Protein AF-A0A7W0EQU8-F1 (afdb_monomer_lite)

pLDDT: mean 88.49, std 18.76, range [37.66, 98.88]

Foldseek 3Di:
DDDDDDDDDDDDDDDDDDDPDDPPPPPPDFDDDQDLDLLVQAPEEEAQADEDDDDAAAEGEYEYPPDFPVRHYPFCWDQDPQQQWTAGVV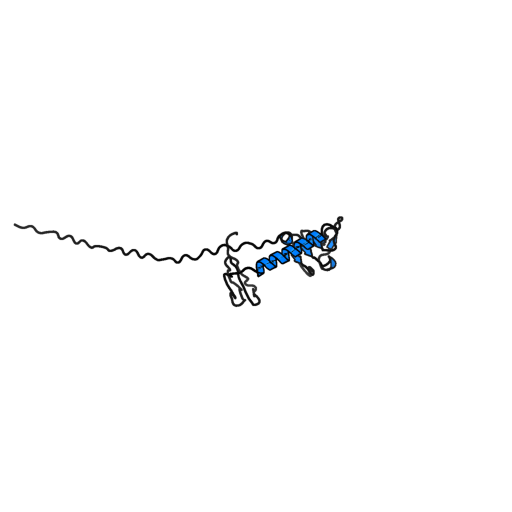NRRYNYTYAYCPGDPPRVVSNVVSVVSNVVSVCVLVPDDDWPEECVVVQEQELEEDERTHYYYPDHHDYDPSGYHDDYDPD

Secondary structure (DSSP, 8-state):
----------------------------PPPPPPP-GGGGGEEEEESS-EE--S---EESEEEESSS-GGGEESS--EE-TTSS-EE-SSTTSEES-EEETTSSTTHHHHHHHHHHHHHHHHHHHHH--S-SEESGGGGB-TT-EEPSS-EE-SS--B--TT--EE-----

Sequence (171 aa):
MKKMKKKIFSILFALALSLSLVPAVPAMAAQAPVDLGSAGNFVILSKSGITTTGTTSIVGDIGVSPIAATAITGFGLILDSTNQFSTSDPSSLVTGKVYAADYAVPTPAKMTTAVSDMETAYTDAAGRTLPDATELGAGDISGMTLAPGLYKWGTGVLITSVGVTLSGGAN

Radius of gyration: 30.86 Å; chains: 1; bounding box: 106×45×72 Å

Structure (mmCIF, N/CA/C/O backbone):
data_AF-A0A7W0EQU8-F1
#
_entry.id   AF-A0A7W0EQU8-F1
#
loop_
_atom_site.group_PDB
_atom_site.id
_atom_site.type_symbol
_atom_site.label_atom_id
_atom_site.label_alt_id
_atom_site.label_comp_id
_atom_site.label_asym_id
_atom_site.label_entity_id
_atom_site.label_seq_id
_atom_site.pdbx_PDB_ins_code
_atom_site.Cartn_x
_atom_site.Cartn_y
_atom_site.Cartn_z
_atom_site.occupancy
_atom_site.B_iso_or_equiv
_atom_site.auth_seq_id
_atom_site.auth_comp_id
_atom_site.auth_asym_id
_atom_site.auth_atom_id
_atom_site.pdbx_PDB_model_num
ATOM 1 N N . MET A 1 1 ? -9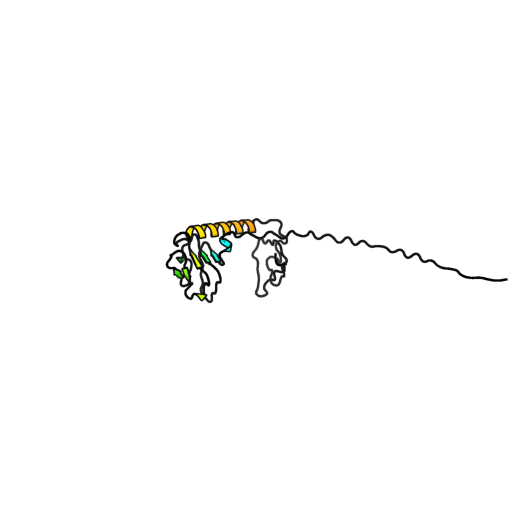0.732 -32.609 50.974 1.00 41.38 1 MET A N 1
ATOM 2 C CA . MET A 1 1 ? -89.954 -33.149 49.828 1.00 41.38 1 MET A CA 1
ATOM 3 C C . MET A 1 1 ? -89.077 -32.026 49.285 1.00 41.38 1 MET A C 1
ATOM 5 O O . MET A 1 1 ? -89.601 -31.100 48.702 1.00 41.38 1 MET A O 1
ATOM 9 N N . LYS A 1 2 ? -87.821 -31.878 49.717 1.00 47.47 2 LYS A N 1
ATOM 10 C CA . LYS A 1 2 ? -86.618 -32.598 49.251 1.00 47.47 2 LYS A CA 1
ATOM 11 C C . LYS A 1 2 ? -86.355 -32.392 47.748 1.00 47.47 2 LYS A C 1
ATOM 13 O O . LYS A 1 2 ? -86.872 -33.160 46.947 1.00 47.47 2 LYS A O 1
ATOM 18 N N . LYS A 1 3 ? -85.459 -31.455 47.407 1.00 37.69 3 LYS A N 1
ATOM 19 C CA . LYS A 1 3 ? -84.166 -31.762 46.755 1.00 37.69 3 LYS A CA 1
ATOM 20 C C . LYS A 1 3 ? -83.260 -30.522 46.642 1.00 37.69 3 LYS A C 1
ATOM 22 O O . LYS A 1 3 ? -83.622 -29.509 46.068 1.00 37.69 3 LYS A O 1
ATOM 27 N N . MET A 1 4 ? -82.069 -30.668 47.221 1.00 47.56 4 MET A N 1
ATOM 28 C CA . MET A 1 4 ? -80.890 -29.805 47.102 1.00 47.56 4 MET A CA 1
ATOM 29 C C . MET A 1 4 ? -80.127 -30.026 45.778 1.00 47.56 4 MET A C 1
ATOM 31 O O . MET A 1 4 ? -80.237 -31.098 45.178 1.00 47.56 4 MET A O 1
ATOM 35 N N . LYS A 1 5 ? -79.158 -29.114 45.564 1.00 46.09 5 LYS A N 1
ATOM 36 C CA . LYS A 1 5 ? -77.874 -29.202 44.817 1.00 46.09 5 LYS A CA 1
ATOM 37 C C . LYS A 1 5 ? -77.970 -28.651 43.378 1.00 46.09 5 LYS A C 1
ATOM 39 O O . LYS A 1 5 ? -78.901 -28.987 42.672 1.00 46.09 5 LYS A O 1
ATOM 44 N N . LYS A 1 6 ? -77.061 -27.807 42.873 1.00 39.66 6 LYS A N 1
ATOM 45 C CA . LYS A 1 6 ? -75.600 -27.693 43.063 1.00 39.66 6 LYS A CA 1
ATOM 46 C C . LYS A 1 6 ? -75.133 -26.231 42.921 1.00 39.66 6 LYS A C 1
ATOM 48 O O . LYS A 1 6 ? -75.601 -25.521 42.042 1.00 39.66 6 LYS A O 1
ATOM 53 N N . LYS A 1 7 ? -74.169 -25.829 43.758 1.00 51.50 7 LYS A N 1
ATOM 54 C CA . LYS A 1 7 ? -73.354 -24.612 43.602 1.00 51.50 7 LYS A CA 1
ATOM 55 C C . LYS A 1 7 ? -72.342 -24.833 42.471 1.00 51.50 7 LYS A C 1
ATOM 57 O O . LYS A 1 7 ? -71.700 -25.883 42.465 1.00 51.50 7 LYS A O 1
ATOM 62 N N . ILE A 1 8 ? -72.179 -23.865 41.571 1.00 50.03 8 ILE A N 1
ATOM 63 C CA . ILE A 1 8 ? -71.065 -23.813 40.614 1.00 50.03 8 ILE A CA 1
ATOM 64 C C . ILE A 1 8 ? -70.324 -22.497 40.852 1.00 50.03 8 ILE A C 1
ATOM 66 O O . ILE A 1 8 ? -70.909 -21.419 40.839 1.00 50.03 8 ILE A O 1
ATOM 70 N N . PHE A 1 9 ? -69.046 -22.654 41.175 1.00 47.34 9 PHE A N 1
ATOM 71 C CA . PHE A 1 9 ? -68.052 -21.637 41.481 1.00 47.34 9 PHE A CA 1
ATOM 72 C C . PHE A 1 9 ? -67.411 -21.232 40.144 1.00 47.34 9 PHE A C 1
ATOM 74 O O . PHE A 1 9 ? -66.807 -22.087 39.499 1.00 47.34 9 PHE A O 1
ATOM 81 N N . SER A 1 10 ? -67.547 -19.978 39.706 1.00 37.66 10 SER A N 1
ATOM 82 C CA . SER A 1 10 ? -66.822 -19.466 38.533 1.00 37.66 10 SER A CA 1
ATOM 83 C C . SER A 1 10 ? -65.702 -18.547 39.002 1.00 37.66 10 SER A C 1
ATOM 85 O O . SER A 1 10 ? -65.940 -17.436 39.466 1.00 37.66 10 SER A O 1
ATOM 87 N N . ILE A 1 11 ? -64.480 -19.066 38.910 1.00 44.56 11 ILE A N 1
ATOM 88 C CA . ILE A 1 11 ? -63.221 -18.371 39.172 1.00 44.56 11 ILE A CA 1
ATOM 89 C C . ILE A 1 11 ? -62.868 -17.587 37.905 1.00 44.56 11 ILE A C 1
ATOM 91 O O . ILE A 1 11 ? -62.703 -18.176 36.838 1.00 44.56 11 ILE A O 1
ATOM 95 N N . LEU A 1 12 ? -62.785 -16.261 38.017 1.00 40.38 12 LEU A N 1
ATOM 96 C CA . LEU A 1 12 ? -62.344 -15.374 36.944 1.00 40.38 12 LEU A CA 1
ATOM 97 C C . LEU A 1 12 ? -60.807 -15.318 36.970 1.00 40.38 12 LEU A C 1
ATOM 99 O O . LEU A 1 12 ? -60.221 -14.799 37.919 1.00 40.38 12 LEU A O 1
ATOM 103 N N . PHE A 1 13 ? -60.151 -15.891 35.962 1.00 43.31 13 PHE A N 1
ATOM 104 C CA . PHE A 1 13 ? -58.694 -15.861 35.808 1.00 43.31 13 PHE A CA 1
ATOM 105 C C . PHE A 1 13 ? -58.320 -14.605 35.007 1.00 43.31 13 PHE A C 1
ATOM 107 O O . PHE A 1 13 ? -58.570 -14.534 33.805 1.00 43.31 13 PHE A O 1
ATOM 114 N N . ALA A 1 14 ? -57.788 -13.580 35.676 1.00 46.41 14 ALA A N 1
ATOM 115 C CA . ALA A 1 14 ? -57.307 -12.369 35.019 1.00 46.41 14 ALA A CA 1
ATOM 116 C C . ALA A 1 14 ? -55.921 -12.634 34.409 1.00 46.41 14 ALA A C 1
ATOM 118 O O . ALA A 1 14 ? -54.936 -12.796 35.126 1.00 46.41 14 ALA A O 1
ATOM 119 N N . LEU A 1 15 ? -55.854 -12.701 33.079 1.00 41.59 15 LEU A N 1
ATOM 120 C CA . LEU A 1 15 ? -54.611 -12.822 32.321 1.00 41.59 15 LEU A CA 1
ATOM 121 C C . LEU A 1 15 ? -53.981 -11.427 32.173 1.00 41.59 15 LEU A C 1
ATOM 123 O O . LEU A 1 15 ? -54.429 -10.621 31.360 1.00 41.59 15 LEU A O 1
ATOM 127 N N . ALA A 1 16 ? -52.961 -11.127 32.976 1.00 51.00 16 ALA A N 1
ATOM 128 C CA . ALA A 1 16 ? -52.159 -9.917 32.823 1.00 51.00 16 ALA A CA 1
ATOM 129 C C . ALA A 1 16 ? -51.142 -10.118 31.687 1.00 51.00 16 ALA A C 1
ATOM 131 O O . ALA A 1 16 ? -50.184 -10.876 31.825 1.00 51.00 16 ALA A O 1
ATOM 132 N N . LEU A 1 17 ? -51.364 -9.452 30.552 1.00 47.62 17 LEU A N 1
ATOM 133 C CA . LEU A 1 17 ? -50.432 -9.423 29.427 1.00 47.62 17 LEU A CA 1
ATOM 134 C C . LEU A 1 17 ? -49.341 -8.379 29.714 1.00 47.62 17 LEU A C 1
ATOM 136 O O . LEU A 1 17 ? -49.548 -7.182 29.524 1.00 47.62 17 LEU A O 1
ATOM 140 N N . SER A 1 18 ? -48.187 -8.822 30.210 1.00 51.91 18 SER A N 1
ATOM 141 C CA . SER A 1 18 ? -47.010 -7.967 30.383 1.00 51.91 18 SER A CA 1
ATOM 142 C C . SER A 1 18 ? -46.354 -7.706 29.024 1.00 51.91 18 SER A C 1
ATOM 144 O O . SER A 1 18 ? -45.653 -8.567 28.491 1.00 51.91 18 SER A O 1
ATOM 146 N N . LEU A 1 19 ? -46.587 -6.523 28.457 1.00 53.44 19 LEU A N 1
ATOM 147 C CA . LEU A 1 19 ? -45.921 -6.064 27.241 1.00 53.44 19 LEU A CA 1
ATOM 148 C C . LEU A 1 19 ? -44.500 -5.603 27.601 1.00 53.44 19 LEU A C 1
ATOM 150 O O . LEU A 1 19 ? -44.292 -4.474 28.041 1.00 53.44 19 LEU A O 1
ATOM 154 N N . SER A 1 20 ? -43.517 -6.493 27.473 1.00 55.12 20 SER A N 1
ATOM 155 C CA . SER A 1 20 ? -42.105 -6.131 27.609 1.00 55.12 20 SER A CA 1
ATOM 156 C C . SER A 1 20 ? -41.696 -5.265 26.419 1.00 55.12 20 SER A C 1
ATOM 158 O O . SER A 1 20 ? -41.601 -5.755 25.292 1.00 55.12 20 SER A O 1
ATOM 160 N N . LEU A 1 21 ? -41.472 -3.975 26.668 1.00 52.44 21 LEU A N 1
ATOM 161 C CA . LEU A 1 21 ? -40.906 -3.048 25.697 1.00 52.44 21 LEU A CA 1
ATOM 162 C C . LEU A 1 21 ? -39.437 -3.438 25.478 1.00 52.44 21 LEU A C 1
ATOM 164 O O . LEU A 1 21 ? -38.577 -3.123 26.297 1.00 52.44 21 LEU A O 1
ATOM 168 N N . VAL A 1 22 ? -39.157 -4.184 24.411 1.00 64.88 22 VAL A N 1
ATOM 169 C CA . VAL A 1 22 ? -37.778 -4.452 23.994 1.00 64.88 22 VAL A CA 1
ATOM 170 C C . VAL A 1 22 ? -37.243 -3.135 23.425 1.00 64.88 22 VAL A C 1
ATOM 172 O O . VAL A 1 22 ? -37.846 -2.624 22.477 1.00 64.88 22 VAL A O 1
ATOM 175 N N . PRO A 1 23 ? -36.181 -2.529 23.985 1.00 50.16 23 PRO A N 1
ATOM 176 C CA . PRO A 1 23 ? -35.594 -1.352 23.367 1.00 50.16 23 PRO A CA 1
ATOM 177 C C . PRO A 1 23 ? -35.100 -1.749 21.974 1.00 50.16 23 PRO A C 1
ATOM 179 O O . PRO A 1 23 ? -34.331 -2.699 21.829 1.00 50.16 23 PRO A O 1
ATOM 182 N N . ALA A 1 24 ? -35.581 -1.049 20.946 1.00 51.34 24 ALA A N 1
ATOM 183 C CA . ALA A 1 24 ? -35.045 -1.181 19.603 1.00 51.34 24 ALA A CA 1
ATOM 184 C C . ALA A 1 24 ? -33.582 -0.733 19.654 1.00 51.34 24 ALA A C 1
ATOM 186 O O . ALA A 1 24 ? -33.296 0.456 19.797 1.00 51.34 24 ALA A O 1
ATOM 187 N N . VAL A 1 25 ? -32.660 -1.693 19.597 1.00 48.03 25 VAL A N 1
ATOM 188 C CA . VAL A 1 25 ? -31.250 -1.402 19.346 1.00 48.03 25 VAL A CA 1
ATOM 189 C C . VAL A 1 25 ? -31.216 -0.723 17.977 1.00 48.03 25 VAL A C 1
ATOM 191 O O . VAL A 1 25 ? -31.728 -1.317 17.022 1.00 48.03 25 VAL A O 1
ATOM 194 N N . PRO A 1 26 ? -30.725 0.523 17.857 1.00 48.03 26 PRO A N 1
ATOM 195 C CA . PRO A 1 26 ? -30.618 1.153 16.555 1.00 48.03 26 PRO A CA 1
ATOM 196 C C . PRO A 1 26 ? -29.776 0.230 15.679 1.00 48.03 26 PRO A C 1
ATOM 198 O O . PRO A 1 26 ? -28.672 -0.157 16.059 1.00 48.03 26 PRO A O 1
ATOM 201 N N . ALA A 1 27 ? -30.320 -0.169 14.531 1.00 47.12 27 ALA A N 1
ATOM 202 C CA . ALA A 1 27 ? -29.521 -0.803 13.502 1.00 47.12 27 ALA A CA 1
ATOM 203 C C . ALA A 1 27 ? -28.483 0.238 13.073 1.00 47.12 27 ALA A C 1
ATOM 205 O O . ALA A 1 27 ? -28.815 1.183 12.357 1.00 47.12 27 ALA A O 1
ATOM 206 N N . MET A 1 28 ? -27.258 0.120 13.585 1.00 53.53 28 MET A N 1
ATOM 207 C CA . MET A 1 28 ? -26.125 0.869 13.061 1.00 53.53 28 MET A CA 1
ATOM 208 C C . MET A 1 28 ? -26.049 0.542 11.574 1.00 53.53 28 MET A C 1
ATOM 210 O O . MET A 1 28 ? -25.888 -0.620 11.195 1.00 53.53 28 MET A O 1
ATOM 214 N N . ALA A 1 29 ? -26.265 1.551 10.731 1.00 59.59 29 ALA A N 1
ATOM 215 C CA . ALA A 1 29 ? -26.029 1.408 9.307 1.00 59.59 29 ALA A CA 1
ATOM 216 C C . ALA A 1 29 ? -24.578 0.948 9.133 1.00 59.59 29 ALA A C 1
ATOM 218 O O . ALA A 1 29 ? -23.678 1.540 9.729 1.00 59.59 29 ALA A O 1
ATOM 219 N N . ALA A 1 30 ? -24.367 -0.126 8.370 1.00 73.81 30 ALA A N 1
ATOM 220 C CA . ALA A 1 30 ? -23.026 -0.616 8.093 1.00 73.81 30 ALA A CA 1
ATOM 221 C C . ALA A 1 30 ? -22.185 0.537 7.534 1.00 73.81 30 ALA A C 1
ATOM 223 O O . ALA A 1 30 ? -22.608 1.232 6.604 1.00 73.81 30 ALA A O 1
ATOM 224 N N . GLN A 1 31 ? -21.025 0.769 8.144 1.00 83.69 31 GLN A N 1
ATOM 225 C CA . GLN A 1 31 ? -20.110 1.807 7.704 1.00 83.69 31 GLN A CA 1
ATOM 226 C C . GLN A 1 31 ? -19.729 1.540 6.246 1.00 83.69 31 GLN A C 1
ATOM 228 O O . GLN A 1 31 ? -19.344 0.424 5.901 1.00 83.69 31 GLN A O 1
ATOM 233 N N . ALA A 1 32 ? -19.841 2.553 5.383 1.00 90.75 32 ALA A N 1
ATOM 234 C CA . ALA A 1 32 ? -19.490 2.385 3.977 1.00 90.75 32 ALA A CA 1
ATOM 235 C C . ALA A 1 32 ? -18.017 1.946 3.844 1.00 90.75 32 ALA A C 1
ATOM 237 O O . ALA A 1 32 ? -17.170 2.487 4.571 1.00 90.75 32 ALA A O 1
ATOM 238 N N . PRO A 1 33 ? -17.684 1.030 2.917 1.00 94.12 33 PRO A N 1
ATOM 239 C CA . PRO A 1 33 ? -16.296 0.693 2.621 1.00 94.12 33 PRO A CA 1
ATOM 240 C C . PRO A 1 33 ? -15.469 1.937 2.273 1.00 94.12 33 PRO A C 1
ATOM 242 O O . PRO A 1 33 ? -16.005 2.955 1.829 1.00 94.12 33 PRO A O 1
ATOM 245 N N . VAL A 1 34 ? -14.160 1.869 2.496 1.00 97.94 34 VAL A N 1
ATOM 246 C CA . VAL A 1 34 ? -13.222 2.898 2.030 1.00 97.94 34 VAL A CA 1
ATOM 247 C C . VAL A 1 34 ? -12.885 2.591 0.575 1.00 97.94 34 VAL A C 1
ATOM 249 O O . VAL A 1 34 ? -12.429 1.487 0.273 1.00 97.94 34 VAL A O 1
ATOM 252 N N . ASP A 1 35 ? -13.122 3.544 -0.323 1.00 98.12 35 ASP A N 1
ATOM 253 C CA . ASP A 1 35 ? -12.766 3.389 -1.734 1.00 98.12 35 ASP A CA 1
ATOM 254 C C . ASP A 1 35 ? -11.257 3.587 -1.915 1.00 98.12 35 ASP A C 1
ATOM 256 O O . ASP A 1 35 ? -10.712 4.645 -1.602 1.00 98.12 35 ASP A O 1
ATOM 260 N N . LEU A 1 36 ? -10.579 2.549 -2.403 1.00 98.56 36 LEU A N 1
ATOM 261 C CA . LEU A 1 36 ? -9.136 2.569 -2.643 1.00 98.56 36 LEU A CA 1
ATOM 262 C C . LEU A 1 36 ? -8.774 3.150 -4.014 1.00 98.56 36 LEU A C 1
ATOM 264 O O . LEU A 1 36 ? -7.589 3.342 -4.292 1.00 98.56 36 LEU A O 1
ATOM 268 N N . GLY A 1 37 ? -9.750 3.361 -4.902 1.00 98.62 37 GLY A N 1
ATOM 269 C CA . GLY A 1 37 ? -9.494 3.747 -6.284 1.00 98.62 37 GLY A CA 1
ATOM 270 C C . GLY A 1 37 ? -8.470 2.824 -6.953 1.00 98.62 37 GLY A C 1
ATOM 271 O O . GLY A 1 37 ? -8.501 1.597 -6.814 1.00 98.62 37 GLY A O 1
ATOM 272 N N . SER A 1 38 ? -7.508 3.407 -7.665 1.00 98.62 38 SER A N 1
ATOM 273 C CA . SER A 1 38 ? -6.454 2.648 -8.340 1.00 98.62 38 SER A CA 1
ATOM 274 C C . SER A 1 38 ? -5.398 2.057 -7.399 1.00 98.62 38 SER A C 1
ATOM 276 O O . SER A 1 38 ? -4.692 1.133 -7.821 1.00 98.62 38 SER A O 1
ATOM 278 N N . ALA A 1 39 ? -5.324 2.499 -6.136 1.00 98.75 39 ALA A N 1
ATOM 279 C CA . ALA A 1 39 ? -4.468 1.877 -5.123 1.00 98.75 39 ALA A CA 1
ATOM 280 C C . ALA A 1 39 ? -4.892 0.428 -4.836 1.00 98.75 39 ALA A C 1
ATOM 282 O O . ALA A 1 39 ? -4.039 -0.415 -4.571 1.00 98.75 39 ALA A O 1
ATOM 283 N N . GLY A 1 40 ? -6.184 0.109 -4.993 1.00 98.38 40 GLY A N 1
ATOM 284 C CA . GLY A 1 40 ? -6.722 -1.247 -4.837 1.00 98.38 40 GLY A CA 1
ATOM 285 C C . GLY A 1 40 ? -6.186 -2.274 -5.846 1.00 98.38 40 GLY A C 1
ATOM 286 O O . GLY A 1 40 ? -6.397 -3.469 -5.665 1.00 98.38 40 GLY A O 1
ATOM 287 N N . ASN A 1 41 ? -5.464 -1.839 -6.886 1.00 98.56 41 ASN A N 1
ATOM 288 C CA . ASN A 1 41 ? -4.780 -2.738 -7.822 1.00 98.56 41 ASN A CA 1
ATOM 289 C C . ASN A 1 41 ? -3.431 -3.260 -7.295 1.00 98.56 41 ASN A C 1
ATOM 291 O O . ASN A 1 41 ? -2.804 -4.080 -7.963 1.00 98.56 41 ASN A O 1
ATOM 295 N N . PHE A 1 42 ? -2.960 -2.769 -6.145 1.00 98.81 42 PHE A N 1
ATOM 296 C CA . PHE A 1 42 ? -1.657 -3.104 -5.579 1.00 98.81 42 PHE A CA 1
ATOM 297 C C . PHE A 1 42 ? -1.815 -3.783 -4.221 1.00 98.81 42 PHE A C 1
ATOM 299 O O . PHE A 1 42 ? -2.554 -3.312 -3.361 1.00 98.81 42 PHE A O 1
ATOM 306 N N . VAL A 1 43 ? -1.064 -4.862 -3.999 1.00 98.50 43 VAL A N 1
ATOM 307 C CA . VAL A 1 43 ? -0.984 -5.520 -2.685 1.00 98.50 43 VAL A CA 1
ATOM 308 C C . VAL A 1 43 ? 0.006 -4.809 -1.758 1.00 98.50 43 VAL A C 1
ATOM 310 O O . VAL A 1 43 ? -0.151 -4.840 -0.541 1.00 98.50 43 VAL A O 1
ATOM 313 N N . ILE A 1 44 ? 1.010 -4.128 -2.327 1.00 98.69 44 ILE A N 1
ATOM 314 C CA . ILE A 1 44 ? 1.905 -3.222 -1.597 1.00 98.69 44 ILE A CA 1
ATOM 315 C C . ILE A 1 44 ? 2.119 -1.959 -2.430 1.00 98.69 44 ILE A C 1
ATOM 317 O O . ILE A 1 44 ? 2.656 -2.016 -3.535 1.00 98.69 44 ILE A O 1
ATOM 321 N N . LEU A 1 45 ? 1.758 -0.808 -1.871 1.00 98.88 45 LEU A N 1
ATOM 322 C CA . LEU A 1 45 ? 2.009 0.506 -2.455 1.00 98.88 45 LEU A CA 1
ATOM 323 C C . LEU A 1 45 ? 2.710 1.385 -1.417 1.00 98.88 45 LEU A C 1
ATOM 325 O O . LEU A 1 45 ? 2.267 1.470 -0.274 1.00 98.88 45 LEU A O 1
ATOM 329 N N . SER A 1 46 ? 3.824 2.011 -1.792 1.00 98.81 46 SER A N 1
ATOM 330 C CA . SER A 1 46 ? 4.650 2.798 -0.867 1.00 98.81 46 SER A CA 1
ATOM 331 C C . SER A 1 46 ? 5.212 4.051 -1.529 1.00 98.81 46 SER A C 1
ATOM 333 O O . SER A 1 46 ? 5.510 4.063 -2.721 1.00 98.81 46 SER A O 1
ATOM 335 N N . LYS A 1 47 ? 5.420 5.114 -0.746 1.00 98.81 47 LYS A N 1
ATOM 336 C CA . LYS A 1 47 ? 6.078 6.332 -1.245 1.00 98.81 47 LYS A CA 1
ATOM 337 C C . LYS A 1 47 ? 7.597 6.312 -1.135 1.00 98.81 47 LYS A C 1
ATOM 339 O O . LYS A 1 47 ? 8.259 7.034 -1.876 1.00 98.81 47 LYS A O 1
ATOM 344 N N . SER A 1 48 ? 8.144 5.520 -0.214 1.00 98.44 48 SER A N 1
ATOM 345 C CA . SER A 1 48 ? 9.543 5.628 0.226 1.00 98.44 48 SER A CA 1
ATOM 346 C C . SER A 1 48 ? 10.374 4.361 0.036 1.00 98.44 48 SER A C 1
ATOM 348 O O . SER A 1 48 ? 11.561 4.380 0.344 1.00 98.44 48 SER A O 1
ATOM 350 N N . GLY A 1 49 ? 9.784 3.273 -0.460 1.00 98.31 49 GLY A N 1
ATOM 351 C CA . GLY A 1 49 ? 10.500 2.027 -0.741 1.00 98.31 49 GLY A CA 1
ATOM 352 C C . GLY A 1 49 ? 9.789 0.782 -0.228 1.00 98.31 49 GLY A C 1
ATOM 353 O O . GLY A 1 49 ? 8.827 0.866 0.541 1.00 98.31 49 GLY A O 1
ATOM 354 N N . ILE A 1 50 ? 10.272 -0.373 -0.680 1.00 98.62 50 ILE A N 1
ATOM 355 C CA . ILE A 1 50 ? 9.817 -1.707 -0.273 1.00 98.62 50 ILE A CA 1
ATOM 356 C C . ILE A 1 50 ? 11.068 -2.580 -0.142 1.00 98.62 50 ILE A C 1
ATOM 358 O O . ILE A 1 50 ? 11.822 -2.734 -1.099 1.00 98.62 50 ILE A O 1
ATOM 362 N N . THR A 1 51 ? 11.295 -3.168 1.028 1.00 98.12 51 THR A N 1
ATOM 363 C CA . THR A 1 51 ? 12.499 -3.966 1.297 1.00 98.12 51 THR A CA 1
ATOM 364 C C . THR A 1 51 ? 12.117 -5.350 1.788 1.00 98.12 51 THR A C 1
ATOM 366 O O . THR A 1 51 ? 11.255 -5.480 2.655 1.00 98.12 51 THR A O 1
ATOM 369 N N . THR A 1 52 ? 12.801 -6.374 1.281 1.00 96.62 52 THR A N 1
ATOM 370 C CA . THR A 1 52 ? 12.777 -7.722 1.856 1.00 96.62 52 THR A CA 1
ATOM 371 C C . THR A 1 52 ? 14.182 -8.193 2.235 1.00 96.62 52 THR A C 1
ATOM 373 O O . THR A 1 52 ? 15.162 -7.875 1.564 1.00 96.62 52 THR A O 1
ATOM 376 N N . THR A 1 53 ? 14.286 -8.935 3.338 1.00 94.00 53 THR A N 1
ATOM 377 C CA . THR A 1 53 ? 15.543 -9.478 3.885 1.00 94.00 53 THR A CA 1
ATOM 378 C C . THR A 1 53 ? 15.479 -10.984 4.156 1.00 94.00 53 THR A C 1
ATOM 380 O O . THR A 1 53 ? 16.421 -11.548 4.712 1.00 94.00 53 THR A O 1
ATOM 383 N N . GLY A 1 54 ? 14.383 -11.657 3.789 1.00 90.00 54 GLY A N 1
ATOM 384 C CA . GLY A 1 54 ? 14.146 -13.052 4.158 1.00 90.00 54 GLY A CA 1
ATOM 385 C C . GLY A 1 54 ? 13.101 -13.745 3.292 1.00 90.00 54 GLY A C 1
ATOM 386 O O . GLY A 1 54 ? 12.856 -13.359 2.152 1.00 90.00 54 GLY A O 1
ATOM 387 N N . THR A 1 55 ? 12.475 -14.792 3.835 1.00 91.94 55 THR A N 1
ATOM 388 C CA . THR A 1 55 ? 11.418 -15.525 3.122 1.00 91.94 55 THR A CA 1
ATOM 389 C C . THR A 1 55 ? 10.256 -14.583 2.815 1.00 91.94 55 THR A C 1
ATOM 391 O O . THR A 1 55 ? 9.669 -13.997 3.720 1.00 91.94 55 THR A O 1
ATOM 394 N N . THR A 1 56 ? 9.949 -14.406 1.533 1.00 96.38 56 THR A N 1
ATOM 395 C CA . THR A 1 56 ? 8.898 -13.511 1.038 1.00 96.38 56 THR A CA 1
ATOM 396 C C . THR A 1 56 ? 8.151 -14.198 -0.092 1.00 96.38 56 THR A C 1
ATOM 398 O O . THR A 1 56 ? 8.759 -14.872 -0.919 1.00 96.38 56 THR A O 1
ATOM 401 N N . SER A 1 57 ? 6.832 -14.040 -0.104 1.00 96.88 57 SER A N 1
ATOM 402 C CA . SER A 1 57 ? 5.949 -14.521 -1.161 1.00 96.88 57 SER A CA 1
ATOM 403 C C . SER A 1 57 ? 4.791 -13.543 -1.271 1.00 96.88 57 SER A C 1
ATOM 405 O O . SER A 1 57 ? 3.911 -13.520 -0.410 1.00 96.88 57 SER A O 1
ATOM 407 N N . ILE A 1 58 ? 4.813 -12.716 -2.307 1.00 98.19 58 ILE A N 1
ATOM 408 C CA . ILE A 1 58 ? 3.802 -11.698 -2.580 1.00 98.19 58 ILE A CA 1
ATOM 409 C C . ILE A 1 58 ? 2.969 -12.167 -3.767 1.00 98.19 58 ILE A C 1
ATOM 411 O O . ILE A 1 58 ? 3.518 -12.566 -4.791 1.00 98.19 58 ILE A O 1
ATOM 415 N N . VAL A 1 59 ? 1.646 -12.115 -3.639 1.00 98.00 59 VAL A N 1
ATOM 416 C CA . VAL A 1 59 ? 0.710 -12.417 -4.727 1.00 98.00 59 VAL A CA 1
ATOM 417 C C . VAL A 1 59 ? -0.051 -11.140 -5.052 1.00 98.00 59 VAL A C 1
ATOM 419 O O . VAL A 1 59 ? -0.819 -10.656 -4.224 1.00 98.00 59 VAL A O 1
ATOM 422 N N . GLY A 1 60 ? 0.190 -10.592 -6.241 1.00 98.25 60 GLY A N 1
ATOM 423 C CA . GLY A 1 60 ? -0.321 -9.292 -6.670 1.00 98.25 60 GLY A CA 1
ATOM 424 C C . GLY A 1 60 ? 0.783 -8.286 -6.989 1.00 98.25 60 GLY A C 1
ATOM 425 O O . GLY A 1 60 ? 1.970 -8.531 -6.764 1.00 98.25 60 GLY A O 1
ATOM 426 N N . ASP A 1 61 ? 0.370 -7.148 -7.540 1.00 98.75 61 ASP A N 1
ATOM 427 C CA . ASP A 1 61 ? 1.282 -6.099 -7.984 1.00 98.75 61 ASP A CA 1
ATOM 428 C C . ASP A 1 61 ? 1.787 -5.263 -6.805 1.00 98.75 61 ASP A C 1
ATOM 430 O O . ASP A 1 61 ? 1.042 -4.950 -5.872 1.00 98.75 61 ASP A O 1
ATOM 434 N N . ILE A 1 62 ? 3.049 -4.848 -6.870 1.00 98.81 62 ILE A N 1
ATOM 435 C CA . ILE A 1 62 ? 3.637 -3.914 -5.908 1.00 98.81 62 ILE A CA 1
ATOM 436 C C . ILE A 1 62 ? 4.151 -2.674 -6.622 1.00 98.81 62 ILE A C 1
ATOM 438 O O . ILE A 1 62 ? 4.519 -2.729 -7.800 1.00 98.81 62 ILE A O 1
ATOM 442 N N . GLY A 1 63 ? 4.247 -1.553 -5.917 1.00 98.75 63 GLY A N 1
ATOM 443 C CA . GLY A 1 63 ? 4.941 -0.420 -6.497 1.00 98.75 63 GLY A CA 1
ATOM 444 C C . GLY A 1 63 ? 5.301 0.714 -5.563 1.00 98.75 63 GLY A C 1
ATOM 445 O O . GLY A 1 63 ? 4.825 0.815 -4.429 1.00 98.75 63 GLY A O 1
ATOM 446 N N . VAL A 1 64 ? 6.178 1.572 -6.080 1.00 98.81 64 VAL A N 1
ATOM 447 C CA . VAL A 1 64 ? 6.674 2.752 -5.378 1.00 98.81 64 VAL A CA 1
ATOM 448 C C . VAL A 1 64 ? 6.548 4.025 -6.209 1.00 98.81 64 VAL A C 1
ATOM 450 O O . VAL A 1 64 ? 6.785 4.015 -7.416 1.00 98.81 64 VAL A O 1
ATOM 453 N N . SER A 1 65 ? 6.156 5.127 -5.570 1.00 98.75 65 SER A N 1
ATOM 454 C CA . SER A 1 65 ? 6.161 6.470 -6.169 1.00 98.75 65 SER A CA 1
ATOM 455 C C . SER A 1 65 ? 5.992 7.545 -5.093 1.00 98.75 65 SER A C 1
ATOM 457 O O . SER A 1 65 ? 5.196 7.355 -4.180 1.00 98.75 65 SER A O 1
ATOM 459 N N . PRO A 1 66 ? 6.708 8.681 -5.145 1.00 98.56 66 PRO A N 1
ATOM 460 C CA . PRO A 1 66 ? 7.515 9.178 -6.264 1.00 98.56 66 PRO A CA 1
ATOM 461 C C . PRO A 1 66 ? 8.951 8.643 -6.300 1.00 98.56 66 PRO A C 1
ATOM 463 O O . PRO A 1 66 ? 9.722 9.033 -7.172 1.00 98.56 66 PRO A O 1
ATOM 466 N N . ILE A 1 67 ? 9.342 7.792 -5.349 1.00 98.75 67 ILE A N 1
ATOM 467 C CA . ILE A 1 67 ? 10.697 7.239 -5.314 1.00 98.75 67 ILE A CA 1
ATOM 468 C C . ILE A 1 67 ? 10.954 6.276 -6.487 1.00 98.75 67 ILE A C 1
ATOM 470 O O . ILE A 1 67 ? 10.031 5.664 -7.024 1.00 98.75 67 ILE A O 1
ATOM 474 N N . ALA A 1 68 ? 12.222 6.159 -6.877 1.00 98.62 68 ALA A N 1
ATOM 475 C CA . ALA A 1 68 ? 12.685 5.287 -7.950 1.00 98.62 68 ALA A CA 1
ATOM 476 C C . ALA A 1 68 ? 12.736 3.803 -7.540 1.00 98.62 68 ALA A C 1
ATOM 478 O O . ALA A 1 68 ? 12.749 3.461 -6.351 1.00 98.62 68 ALA A O 1
ATOM 479 N N . ALA A 1 69 ? 12.858 2.920 -8.532 1.00 98.50 69 ALA A N 1
ATOM 480 C CA . ALA A 1 69 ? 12.951 1.469 -8.375 1.00 98.50 69 ALA A CA 1
ATOM 481 C C . ALA A 1 69 ? 14.117 1.019 -7.490 1.00 98.50 69 ALA A C 1
ATOM 483 O O . ALA A 1 69 ? 14.060 -0.052 -6.893 1.00 98.50 69 ALA A O 1
ATOM 484 N N . THR A 1 70 ? 15.162 1.839 -7.364 1.00 98.19 70 THR A N 1
ATOM 485 C CA . THR A 1 70 ? 16.316 1.573 -6.492 1.00 98.19 70 THR A CA 1
ATOM 486 C C . THR A 1 70 ? 15.947 1.473 -5.010 1.00 98.19 70 THR A C 1
ATOM 488 O O . THR A 1 70 ? 16.701 0.883 -4.240 1.00 98.19 70 THR A O 1
ATOM 491 N N . ALA A 1 71 ? 14.786 1.997 -4.602 1.00 98.56 71 ALA A N 1
ATOM 492 C CA . ALA A 1 71 ? 14.245 1.845 -3.251 1.00 98.56 71 ALA A CA 1
ATOM 493 C C . ALA A 1 71 ? 13.444 0.546 -3.047 1.00 98.56 71 ALA A C 1
ATOM 495 O O . ALA A 1 71 ? 12.953 0.292 -1.944 1.00 98.56 71 ALA A O 1
ATOM 496 N N . ILE A 1 72 ? 13.301 -0.275 -4.090 1.00 98.50 72 ILE A N 1
ATOM 497 C CA . ILE A 1 72 ? 12.777 -1.634 -3.988 1.00 98.50 72 ILE A CA 1
ATOM 498 C C . ILE A 1 72 ? 13.969 -2.585 -3.874 1.00 98.50 72 ILE A C 1
ATOM 500 O O . ILE A 1 72 ? 14.647 -2.878 -4.858 1.00 98.50 72 ILE A O 1
ATOM 504 N N . THR A 1 73 ? 14.254 -3.054 -2.660 1.00 98.19 73 THR A N 1
ATOM 505 C CA . THR A 1 73 ? 15.502 -3.771 -2.355 1.00 98.19 73 THR A CA 1
ATOM 506 C C . THR A 1 73 ? 15.254 -5.204 -1.885 1.00 98.19 73 THR A C 1
ATOM 508 O O . THR A 1 73 ? 14.250 -5.502 -1.241 1.00 98.19 73 THR A O 1
ATOM 511 N N . GLY A 1 74 ? 16.168 -6.113 -2.241 1.00 96.94 74 GLY A N 1
ATOM 512 C CA . GLY A 1 74 ? 16.086 -7.538 -1.888 1.00 96.94 74 GLY A CA 1
ATOM 513 C C . GLY A 1 74 ? 15.244 -8.408 -2.831 1.00 96.94 74 GLY A C 1
ATOM 514 O O . GLY A 1 74 ? 15.160 -9.610 -2.618 1.00 96.94 74 GLY A O 1
ATOM 515 N N . PHE A 1 75 ? 14.655 -7.833 -3.886 1.00 97.44 75 PHE A N 1
ATOM 516 C CA . PHE A 1 75 ? 13.757 -8.548 -4.809 1.00 97.44 75 PHE A CA 1
ATOM 517 C C . PHE A 1 75 ? 14.415 -9.080 -6.090 1.00 97.44 75 PHE A C 1
ATOM 519 O O . PHE A 1 75 ? 13.732 -9.729 -6.877 1.00 97.44 75 PHE A O 1
ATOM 526 N N . GLY A 1 76 ? 15.694 -8.770 -6.343 1.00 96.06 76 GLY A N 1
ATOM 527 C CA . GLY A 1 76 ? 16.369 -9.179 -7.582 1.00 96.06 76 GLY A CA 1
ATOM 528 C C . GLY A 1 76 ? 15.620 -8.708 -8.833 1.00 96.06 76 GLY A C 1
ATOM 529 O O . GLY A 1 76 ? 15.277 -9.518 -9.683 1.00 96.06 76 GLY A O 1
ATOM 530 N N . LEU A 1 77 ? 15.272 -7.418 -8.904 1.00 97.88 77 LEU A N 1
ATOM 531 C CA . LEU A 1 77 ? 14.390 -6.917 -9.958 1.00 97.88 77 LEU A CA 1
ATOM 532 C C . LEU A 1 77 ? 14.987 -7.115 -11.355 1.00 97.88 77 LEU A C 1
ATOM 534 O O . LEU A 1 77 ? 16.095 -6.656 -11.636 1.00 97.88 77 LEU A O 1
ATOM 538 N N . ILE A 1 78 ? 14.205 -7.733 -12.236 1.00 98.06 78 ILE A N 1
ATOM 539 C CA . ILE A 1 78 ? 14.499 -7.865 -13.662 1.00 98.06 78 ILE A CA 1
ATOM 540 C C . ILE A 1 78 ? 13.493 -6.998 -14.410 1.00 98.06 78 ILE A C 1
ATOM 542 O O . ILE A 1 78 ? 12.298 -7.296 -14.419 1.00 98.06 78 ILE A O 1
ATOM 546 N N . LEU A 1 79 ? 13.978 -5.914 -15.014 1.00 98.25 79 LEU A N 1
ATOM 547 C CA . LEU A 1 79 ? 13.150 -5.019 -15.813 1.00 98.25 79 LEU A CA 1
ATOM 548 C C . LEU A 1 79 ? 12.694 -5.741 -17.086 1.00 98.25 79 LEU A C 1
ATOM 550 O O . LEU A 1 79 ? 13.507 -6.337 -17.795 1.00 98.25 79 LEU A O 1
ATOM 554 N N . ASP A 1 80 ? 11.392 -5.702 -17.365 1.00 97.94 80 ASP A N 1
ATOM 555 C CA . ASP A 1 80 ? 10.833 -6.292 -18.579 1.00 97.94 80 ASP A CA 1
ATOM 556 C C . ASP A 1 80 ? 11.310 -5.540 -19.834 1.00 97.94 80 ASP A C 1
ATOM 558 O O . ASP A 1 80 ? 11.653 -4.360 -19.787 1.00 97.94 80 ASP A O 1
ATOM 562 N N . SER A 1 81 ? 11.248 -6.208 -20.986 1.00 97.75 81 SER A N 1
ATOM 563 C CA . SER A 1 81 ? 11.582 -5.660 -22.307 1.00 97.75 81 SER A CA 1
ATOM 564 C C . SER A 1 81 ? 10.893 -4.332 -22.656 1.00 97.75 81 SER A C 1
ATOM 566 O O . SER A 1 81 ? 11.424 -3.549 -23.445 1.00 97.75 81 SER A O 1
ATOM 568 N N . THR A 1 82 ? 9.721 -4.059 -22.079 1.00 98.06 82 THR A N 1
ATOM 569 C CA . THR A 1 82 ? 8.983 -2.804 -22.274 1.00 98.06 82 THR A CA 1
ATOM 570 C C . THR A 1 82 ? 9.468 -1.654 -21.391 1.00 98.06 82 THR A C 1
ATOM 572 O O . THR A 1 82 ? 9.024 -0.521 -21.581 1.00 98.06 82 THR A O 1
ATOM 575 N N . ASN A 1 83 ? 10.336 -1.921 -20.412 1.00 98.31 83 ASN A N 1
ATOM 576 C CA . ASN A 1 83 ? 10.778 -0.997 -19.367 1.00 98.31 83 ASN A CA 1
ATOM 577 C C . ASN A 1 83 ? 9.647 -0.399 -18.506 1.00 98.31 83 ASN A C 1
ATOM 579 O O . ASN A 1 83 ? 9.877 0.575 -17.792 1.00 98.31 83 ASN A O 1
ATOM 583 N N . GLN A 1 84 ? 8.424 -0.939 -18.563 1.00 98.62 84 GLN A N 1
ATOM 584 C CA . GLN A 1 84 ? 7.260 -0.403 -17.838 1.00 98.62 84 GLN A CA 1
ATOM 585 C C . GLN A 1 84 ? 7.061 -1.046 -16.460 1.00 98.62 84 GLN A C 1
ATOM 587 O O . GLN A 1 84 ? 6.401 -0.470 -15.597 1.00 98.62 84 GLN A O 1
ATOM 592 N N . PHE A 1 85 ? 7.592 -2.242 -16.243 1.00 98.69 85 PHE A N 1
ATOM 593 C CA . PHE A 1 85 ? 7.512 -2.963 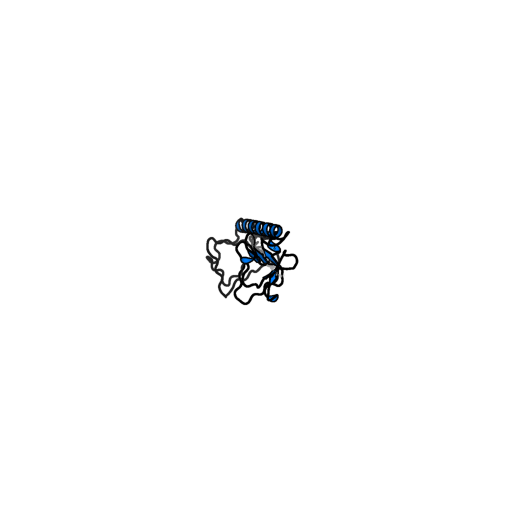-14.978 1.00 98.69 85 PHE A CA 1
ATOM 594 C C . PHE A 1 85 ? 8.701 -3.913 -14.858 1.00 98.69 85 PHE A C 1
ATOM 596 O O . PHE A 1 85 ? 9.361 -4.217 -15.852 1.00 98.69 85 PHE A O 1
ATOM 603 N N . SER A 1 86 ? 8.933 -4.414 -13.651 1.00 98.62 86 SER A N 1
ATOM 604 C CA . SER A 1 86 ? 9.892 -5.486 -13.389 1.00 98.62 86 SER A CA 1
ATOM 605 C C . SER A 1 86 ? 9.195 -6.730 -12.847 1.00 98.62 86 SER A C 1
ATOM 607 O O . SER A 1 86 ? 8.092 -6.655 -12.299 1.00 98.62 86 SER A O 1
ATOM 609 N N . THR A 1 87 ? 9.861 -7.871 -12.961 1.00 97.94 87 THR A N 1
ATOM 610 C CA . THR A 1 87 ? 9.590 -9.080 -12.170 1.00 97.94 87 THR A CA 1
ATOM 611 C C . THR A 1 87 ? 10.649 -9.231 -11.076 1.00 97.94 87 THR A C 1
ATOM 613 O O . THR A 1 87 ? 11.644 -8.505 -11.075 1.00 97.94 87 THR A O 1
ATOM 616 N N . SER A 1 88 ? 10.457 -10.160 -10.139 1.00 96.44 88 SER A N 1
ATOM 617 C CA . SER A 1 88 ? 11.466 -10.508 -9.130 1.00 96.44 88 SER A CA 1
ATOM 618 C C . SER A 1 88 ? 12.311 -11.716 -9.545 1.00 96.44 88 SER A C 1
ATOM 620 O O . SER A 1 88 ? 11.844 -12.563 -10.310 1.00 96.44 88 SER A O 1
ATOM 622 N N . ASP A 1 89 ? 13.509 -11.835 -8.976 1.00 93.00 89 ASP A N 1
ATOM 623 C CA . ASP A 1 89 ? 14.359 -13.027 -9.035 1.00 93.00 89 ASP A CA 1
ATOM 624 C C . ASP A 1 89 ? 14.766 -13.449 -7.606 1.00 93.00 89 ASP A C 1
ATOM 626 O O . ASP A 1 89 ? 15.468 -12.695 -6.923 1.00 93.00 89 ASP A O 1
ATOM 630 N N . PRO A 1 90 ? 14.306 -14.616 -7.109 1.00 91.12 90 PRO A N 1
ATOM 631 C CA . PRO A 1 90 ? 13.455 -15.581 -7.806 1.00 91.12 90 PRO A CA 1
ATOM 632 C C . PRO A 1 90 ? 12.035 -15.054 -8.065 1.00 91.12 90 PRO A C 1
ATOM 634 O O . PRO A 1 90 ? 11.491 -14.236 -7.315 1.00 91.12 90 PRO A O 1
ATOM 637 N N . SER A 1 91 ? 11.388 -15.573 -9.113 1.00 86.00 91 SER A N 1
ATOM 638 C CA . SER A 1 91 ? 10.022 -15.179 -9.506 1.00 86.00 91 SER A CA 1
ATOM 639 C C . SER A 1 91 ? 8.959 -15.511 -8.453 1.00 86.00 91 SER A C 1
ATOM 641 O O . SER A 1 91 ? 7.837 -15.027 -8.527 1.00 86.00 91 SER A O 1
ATOM 643 N N . SER A 1 92 ? 9.293 -16.339 -7.460 1.00 88.38 92 SER A N 1
ATOM 644 C CA . SER A 1 92 ? 8.413 -16.670 -6.339 1.00 88.38 92 SER A CA 1
ATOM 645 C C . SER A 1 92 ? 8.291 -15.552 -5.303 1.00 88.38 92 SER A C 1
ATOM 647 O O . SER A 1 92 ? 7.352 -15.584 -4.512 1.00 88.38 92 SER A O 1
ATOM 649 N N . LEU A 1 93 ? 9.216 -14.579 -5.270 1.00 95.88 93 LEU A N 1
ATOM 650 C CA . LEU A 1 93 ? 9.114 -13.463 -4.322 1.00 95.88 93 LEU A CA 1
ATOM 651 C C . LEU A 1 93 ? 7.896 -12.589 -4.634 1.00 95.88 93 LEU A C 1
ATOM 653 O O . LEU A 1 93 ? 7.208 -12.167 -3.707 1.00 95.88 93 LEU A O 1
ATOM 657 N N . VAL A 1 94 ? 7.626 -12.340 -5.921 1.00 97.69 94 VAL A N 1
ATOM 658 C CA . VAL A 1 94 ? 6.476 -11.570 -6.405 1.00 97.69 94 VAL A CA 1
ATOM 659 C C . VAL A 1 94 ? 5.811 -12.309 -7.565 1.00 97.69 94 VAL A C 1
ATOM 661 O O . VAL A 1 94 ? 6.274 -12.280 -8.702 1.00 97.69 94 VAL A O 1
ATOM 664 N N . THR A 1 95 ? 4.664 -12.922 -7.286 1.00 97.38 95 THR A N 1
ATOM 665 C CA . THR A 1 95 ? 3.721 -13.394 -8.306 1.00 97.38 95 THR A CA 1
ATOM 666 C C . THR A 1 95 ? 2.846 -12.217 -8.738 1.00 97.38 95 THR A C 1
ATOM 668 O O . THR A 1 95 ? 1.708 -12.063 -8.291 1.00 97.38 95 THR A O 1
ATOM 671 N N . GLY A 1 96 ? 3.419 -11.343 -9.562 1.00 97.25 96 GLY A N 1
ATOM 672 C CA . GLY A 1 96 ? 2.827 -10.078 -9.994 1.00 97.25 96 GLY A CA 1
ATOM 673 C C . GLY A 1 96 ? 3.856 -9.193 -10.692 1.00 97.25 96 GLY A C 1
ATOM 674 O O . GLY A 1 96 ? 4.949 -9.648 -11.043 1.00 97.25 96 GLY A O 1
ATOM 675 N N . LYS A 1 97 ? 3.511 -7.926 -10.903 1.00 98.50 97 LYS A N 1
ATOM 676 C CA . LYS A 1 97 ? 4.406 -6.918 -11.479 1.00 98.50 97 LYS A CA 1
ATOM 677 C C . LYS A 1 97 ? 4.890 -5.943 -10.418 1.00 98.50 97 LYS A C 1
ATOM 679 O O . LYS A 1 97 ? 4.157 -5.554 -9.511 1.00 98.50 97 LYS A O 1
ATOM 684 N N . VAL A 1 98 ? 6.134 -5.514 -10.576 1.00 98.75 98 VAL A N 1
ATOM 685 C CA . VAL A 1 98 ? 6.752 -4.462 -9.775 1.00 98.75 98 VAL A CA 1
ATOM 686 C C . VAL A 1 98 ? 6.749 -3.177 -10.589 1.00 98.75 98 VAL A C 1
ATOM 688 O O . VAL A 1 98 ? 7.213 -3.172 -11.728 1.00 98.75 98 VAL A O 1
ATOM 691 N N . TYR A 1 99 ? 6.246 -2.089 -10.017 1.00 98.88 99 TYR A N 1
ATOM 692 C CA . TYR A 1 99 ? 6.162 -0.782 -10.667 1.00 98.88 99 TYR A CA 1
ATOM 693 C C . TYR A 1 99 ? 6.925 0.289 -9.880 1.00 98.88 99 TYR A C 1
ATOM 695 O O . TYR A 1 99 ? 6.907 0.303 -8.651 1.00 98.88 99 TYR A O 1
ATOM 703 N N . ALA A 1 100 ? 7.567 1.219 -10.581 1.00 98.81 100 ALA A N 1
ATOM 704 C CA . ALA A 1 100 ? 8.297 2.322 -9.965 1.00 98.81 100 ALA A CA 1
ATOM 705 C C . ALA A 1 100 ? 8.144 3.619 -10.767 1.00 98.81 100 ALA A C 1
ATOM 707 O O . ALA A 1 100 ? 7.847 3.588 -11.963 1.00 98.81 100 ALA A O 1
ATOM 708 N N . ALA A 1 101 ? 8.346 4.762 -10.110 1.00 98.44 101 ALA A N 1
ATOM 709 C CA . ALA A 1 101 ? 8.129 6.081 -10.707 1.00 98.44 101 ALA A CA 1
ATOM 710 C C . ALA A 1 101 ? 9.089 6.426 -11.860 1.00 98.44 101 ALA A C 1
ATOM 712 O O . ALA A 1 101 ? 8.762 7.278 -12.682 1.00 98.44 101 ALA A O 1
ATOM 713 N N . ASP A 1 102 ? 10.254 5.784 -11.928 1.00 98.69 102 ASP A N 1
ATOM 714 C CA . ASP A 1 102 ? 11.297 5.988 -12.941 1.00 98.69 102 ASP A CA 1
ATOM 715 C C . ASP A 1 102 ? 11.215 5.005 -14.123 1.00 98.69 102 ASP A C 1
ATOM 717 O O . ASP A 1 102 ? 12.074 5.015 -15.004 1.00 98.69 102 ASP A O 1
ATOM 721 N N . TYR A 1 103 ? 10.178 4.165 -14.174 1.00 98.81 103 TYR A N 1
ATOM 722 C CA . TYR A 1 103 ? 9.919 3.279 -15.311 1.00 98.81 103 TYR A CA 1
ATOM 723 C C . TYR A 1 103 ? 9.317 4.021 -16.510 1.00 98.81 103 TYR A C 1
ATOM 725 O O . TYR A 1 103 ? 8.867 5.164 -16.421 1.00 98.81 103 TYR A O 1
ATOM 733 N N . ALA A 1 104 ? 9.311 3.360 -17.667 1.00 98.81 104 ALA A N 1
ATOM 734 C CA . ALA A 1 104 ? 8.797 3.926 -18.906 1.00 98.81 104 ALA A CA 1
ATOM 735 C C . ALA A 1 104 ? 7.282 4.205 -18.847 1.00 98.81 104 ALA A C 1
ATOM 737 O O . ALA A 1 104 ? 6.524 3.583 -18.101 1.00 98.81 104 ALA A O 1
ATOM 738 N N . VAL A 1 105 ? 6.829 5.146 -19.682 1.00 98.06 105 VAL A N 1
ATOM 739 C CA . VAL A 1 105 ? 5.406 5.488 -19.854 1.00 98.06 105 VAL A CA 1
ATOM 740 C C . VAL A 1 105 ? 4.597 4.231 -20.218 1.00 98.06 105 VAL A C 1
ATOM 742 O O . VAL A 1 105 ? 5.052 3.459 -21.063 1.00 98.06 105 VAL A O 1
ATOM 745 N N . PRO A 1 106 ? 3.403 4.026 -19.618 1.00 98.25 106 PRO A N 1
ATOM 746 C CA . PRO A 1 106 ? 2.618 4.953 -18.792 1.00 98.25 106 PRO A CA 1
ATOM 747 C C . PRO A 1 106 ? 2.797 4.779 -17.274 1.00 98.25 106 PRO A C 1
ATOM 749 O O . PRO A 1 106 ? 2.011 5.332 -16.501 1.00 98.25 106 PRO A O 1
ATOM 752 N N . THR A 1 107 ? 3.809 4.036 -16.824 1.00 98.69 107 THR A N 1
ATOM 753 C CA . THR A 1 107 ? 3.967 3.669 -15.410 1.00 98.69 107 THR A CA 1
ATOM 754 C C . THR A 1 107 ? 4.055 4.854 -14.449 1.00 98.69 107 THR A C 1
ATOM 756 O O . THR A 1 107 ? 3.346 4.809 -13.443 1.00 98.69 107 THR A O 1
ATOM 759 N N . PRO A 1 108 ? 4.800 5.941 -14.727 1.00 98.81 108 PRO A N 1
ATOM 760 C CA . PRO A 1 108 ? 4.870 7.070 -13.800 1.00 98.81 108 PRO A CA 1
ATOM 761 C C . PRO A 1 108 ? 3.488 7.664 -13.492 1.00 98.81 108 PRO A C 1
ATOM 763 O O . PRO A 1 108 ? 3.144 7.849 -12.329 1.00 98.81 108 PRO A O 1
ATOM 766 N N . ALA A 1 109 ? 2.650 7.860 -14.519 1.00 98.75 109 ALA A N 1
ATOM 767 C CA . ALA A 1 109 ? 1.291 8.372 -14.349 1.00 98.75 109 ALA A CA 1
ATOM 768 C C . ALA A 1 109 ? 0.401 7.387 -13.576 1.00 98.75 109 ALA A C 1
ATOM 770 O O . ALA A 1 109 ? -0.271 7.796 -12.631 1.00 98.75 109 ALA A O 1
ATOM 771 N N . LYS A 1 110 ? 0.457 6.087 -13.915 1.00 98.69 110 LYS A N 1
ATOM 772 C CA . LYS A 1 110 ? -0.249 5.026 -13.172 1.00 98.69 110 LYS A CA 1
ATOM 773 C C . LYS A 1 110 ? 0.098 5.077 -11.681 1.00 98.69 110 LYS A C 1
ATOM 775 O O . LYS A 1 110 ? -0.794 5.013 -10.839 1.00 98.69 110 LYS A O 1
ATOM 780 N N . MET A 1 111 ? 1.383 5.205 -11.360 1.00 98.81 111 MET A N 1
ATOM 781 C CA . MET A 1 111 ? 1.861 5.210 -9.981 1.00 98.81 111 MET A CA 1
ATOM 782 C C . MET A 1 111 ? 1.507 6.497 -9.232 1.00 98.81 111 MET A C 1
ATOM 784 O O . MET A 1 111 ? 1.163 6.431 -8.055 1.00 98.81 111 MET A O 1
ATOM 788 N N . THR A 1 112 ? 1.553 7.661 -9.888 1.00 98.81 112 THR A N 1
ATOM 789 C CA . THR A 1 112 ? 1.087 8.923 -9.291 1.00 98.81 112 THR A CA 1
ATOM 790 C C . THR A 1 112 ? -0.397 8.860 -8.939 1.00 98.81 112 THR A C 1
ATOM 792 O O . THR A 1 112 ? -0.760 9.242 -7.828 1.00 98.81 112 THR A O 1
ATOM 795 N N . THR A 1 113 ? -1.247 8.341 -9.832 1.00 98.81 113 THR A N 1
ATOM 796 C CA . THR A 1 113 ? -2.681 8.176 -9.548 1.00 98.81 113 THR A CA 1
ATOM 797 C C . THR A 1 113 ? -2.908 7.215 -8.382 1.00 98.81 113 THR A C 1
ATOM 799 O O . THR A 1 113 ? -3.604 7.576 -7.441 1.00 98.81 113 THR A O 1
ATOM 802 N N . ALA A 1 114 ? -2.240 6.057 -8.370 1.00 98.81 114 ALA A N 1
ATOM 803 C CA . ALA A 1 114 ? -2.378 5.089 -7.280 1.00 98.81 114 ALA A CA 1
ATOM 804 C C . ALA A 1 114 ? -1.999 5.676 -5.912 1.00 98.81 114 ALA A C 1
ATOM 806 O O . ALA A 1 114 ? -2.702 5.463 -4.927 1.00 98.81 114 ALA A O 1
ATOM 807 N N . VAL A 1 115 ? -0.917 6.456 -5.835 1.00 98.88 115 VAL A N 1
ATOM 808 C CA . VAL A 1 115 ? -0.503 7.111 -4.583 1.00 98.88 115 VAL A CA 1
ATOM 809 C C . VAL A 1 115 ? -1.479 8.217 -4.166 1.00 98.88 115 VAL A C 1
ATOM 811 O O . VAL A 1 115 ? -1.762 8.347 -2.978 1.00 98.88 115 VAL A O 1
ATOM 814 N N . SER A 1 116 ? -2.035 8.977 -5.112 1.00 98.81 116 SER A N 1
ATOM 815 C CA . SER A 1 116 ? -3.072 9.981 -4.823 1.00 98.81 116 SER A CA 1
ATOM 816 C C . SER A 1 116 ? -4.361 9.342 -4.294 1.00 98.81 116 SER A C 1
ATOM 818 O O . SER A 1 116 ? -4.983 9.864 -3.366 1.00 98.81 116 SER A O 1
ATOM 820 N N . 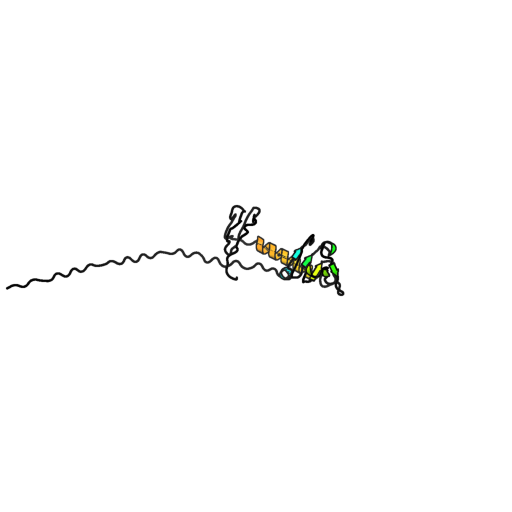ASP A 1 117 ? -4.756 8.201 -4.856 1.00 98.88 117 ASP A N 1
ATOM 821 C CA . ASP A 1 117 ? -5.936 7.460 -4.407 1.00 98.88 117 ASP A CA 1
ATOM 822 C C . ASP A 1 117 ? -5.700 6.857 -3.016 1.00 98.88 117 ASP A C 1
ATOM 824 O O . ASP A 1 117 ? -6.576 6.930 -2.159 1.00 98.88 117 ASP A O 1
ATOM 828 N N . MET A 1 118 ? -4.487 6.368 -2.733 1.00 98.81 118 MET A N 1
ATOM 829 C CA . MET A 1 118 ? -4.082 5.930 -1.391 1.00 98.81 118 MET A CA 1
ATOM 830 C C . MET A 1 118 ? -4.177 7.065 -0.357 1.00 98.81 118 MET A C 1
ATOM 832 O O . MET A 1 118 ? -4.672 6.849 0.749 1.00 98.81 118 MET A O 1
ATOM 836 N N . GLU A 1 119 ? -3.724 8.276 -0.692 1.00 98.81 119 GLU A N 1
ATOM 837 C CA . GLU A 1 119 ? -3.834 9.449 0.191 1.00 98.81 119 GLU A CA 1
ATOM 838 C C . GLU A 1 119 ? -5.295 9.863 0.419 1.00 98.81 119 GLU A C 1
ATOM 840 O O . GLU A 1 119 ? -5.675 10.236 1.535 1.00 98.81 119 GLU A O 1
ATOM 845 N N . THR A 1 120 ? -6.125 9.742 -0.617 1.00 98.81 120 THR A N 1
ATOM 846 C CA . THR A 1 120 ? -7.566 10.010 -0.543 1.00 98.81 120 THR A CA 1
ATOM 847 C C . THR A 1 120 ? -8.263 8.986 0.351 1.00 98.81 120 THR A C 1
ATOM 849 O O . THR A 1 120 ? -8.977 9.378 1.272 1.00 98.81 120 THR A O 1
ATOM 852 N N . ALA A 1 121 ? -7.988 7.695 0.156 1.00 98.75 121 ALA A N 1
ATOM 853 C CA . ALA A 1 121 ? -8.510 6.599 0.970 1.00 98.75 121 ALA A CA 1
ATOM 854 C C . ALA A 1 121 ? -8.101 6.733 2.445 1.00 98.75 121 ALA A C 1
ATOM 856 O O . ALA A 1 121 ? -8.928 6.568 3.343 1.00 98.75 121 ALA A O 1
ATOM 857 N N . TYR A 1 122 ? -6.840 7.093 2.712 1.00 98.75 122 TYR A N 1
ATOM 858 C CA . TYR A 1 122 ? -6.372 7.383 4.068 1.00 98.75 122 TYR A CA 1
ATOM 859 C C . TYR A 1 122 ? -7.143 8.552 4.691 1.00 98.75 122 TYR A C 1
ATOM 861 O O . TYR A 1 122 ? -7.599 8.456 5.830 1.00 98.75 122 TYR A O 1
ATOM 869 N N . THR A 1 123 ? -7.302 9.649 3.948 1.00 98.69 123 THR A N 1
ATOM 870 C CA . THR A 1 123 ? -8.016 10.841 4.427 1.00 98.69 123 THR A CA 1
ATOM 871 C C . THR A 1 123 ? -9.490 10.545 4.705 1.00 98.69 123 THR A C 1
ATOM 873 O O . THR A 1 123 ? -10.004 10.975 5.736 1.00 98.69 123 THR A O 1
ATOM 876 N N . ASP A 1 124 ? -10.154 9.771 3.841 1.00 98.56 124 ASP A N 1
ATOM 877 C CA . ASP A 1 124 ? -11.526 9.299 4.048 1.00 98.56 124 ASP A CA 1
ATOM 878 C C . ASP A 1 124 ? -11.638 8.453 5.325 1.00 98.56 124 ASP A C 1
ATOM 880 O O . ASP A 1 124 ? -12.419 8.781 6.220 1.00 98.56 124 ASP A O 1
ATOM 884 N N . ALA A 1 125 ? -10.798 7.422 5.464 1.00 98.06 125 ALA A N 1
ATOM 885 C CA . ALA A 1 125 ? -10.787 6.539 6.630 1.00 98.06 125 ALA A CA 1
ATOM 886 C C . ALA A 1 125 ? -10.524 7.301 7.943 1.00 98.06 125 ALA A C 1
ATOM 888 O O . ALA A 1 125 ? -11.251 7.128 8.923 1.00 98.06 125 ALA A O 1
ATOM 889 N N . ALA A 1 126 ? -9.516 8.179 7.961 1.00 97.94 126 ALA A N 1
ATOM 890 C CA . ALA A 1 126 ? -9.166 8.988 9.128 1.00 97.94 126 ALA A CA 1
ATOM 891 C C . ALA A 1 126 ? -10.228 10.051 9.461 1.00 97.94 126 ALA A C 1
ATOM 893 O O . ALA A 1 126 ? -10.358 10.450 10.622 1.00 97.94 126 ALA A O 1
ATOM 894 N N . GLY A 1 127 ? -10.974 10.513 8.454 1.00 97.06 127 GLY A N 1
ATOM 895 C CA . GLY A 1 127 ? -12.028 11.518 8.574 1.00 97.06 127 GLY A CA 1
ATOM 896 C C . GLY A 1 127 ? -13.392 10.969 8.995 1.00 97.06 127 GLY A C 1
ATOM 897 O O . GLY A 1 127 ? -14.298 11.763 9.264 1.00 97.06 127 GLY A O 1
ATOM 898 N N . ARG A 1 128 ? -13.574 9.643 9.075 1.00 96.69 128 ARG A N 1
ATOM 899 C CA . ARG A 1 128 ? -14.841 9.047 9.523 1.00 96.69 128 ARG A CA 1
ATOM 900 C C . ARG A 1 128 ? -15.171 9.491 10.957 1.00 96.69 128 ARG A C 1
ATOM 902 O O . ARG A 1 128 ? -14.314 9.526 11.8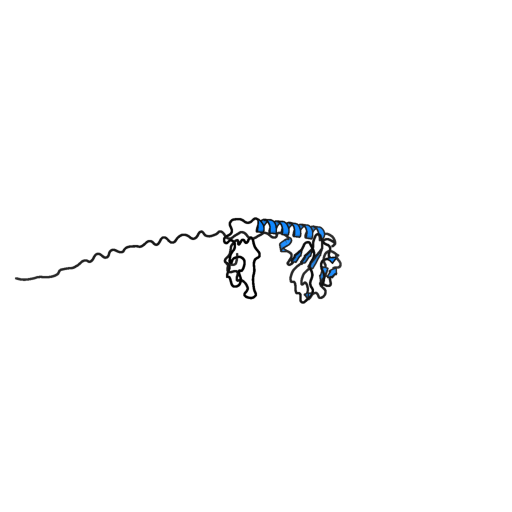40 1.00 96.69 128 ARG A O 1
ATOM 909 N N . THR A 1 129 ? -16.437 9.829 11.190 1.00 94.75 129 THR A N 1
ATOM 910 C CA . THR A 1 129 ? -16.950 10.314 12.484 1.00 94.75 129 THR A CA 1
ATOM 911 C C . THR A 1 129 ? -17.964 9.337 13.074 1.00 94.75 129 THR A C 1
ATOM 913 O O . THR A 1 129 ? -18.387 8.413 12.388 1.00 94.75 129 THR A O 1
ATOM 916 N N . LEU A 1 130 ? -18.351 9.563 14.337 1.00 93.88 130 LEU A N 1
ATOM 917 C CA . LEU A 1 130 ? -19.285 8.720 15.099 1.00 93.88 130 LEU A CA 1
ATOM 918 C C . LEU A 1 130 ? -18.764 7.280 15.293 1.00 93.88 130 LEU A C 1
ATOM 920 O O . LEU A 1 130 ? -19.370 6.342 14.788 1.00 93.88 130 LEU A O 1
ATOM 924 N N . PRO A 1 131 ? -17.627 7.092 15.995 1.00 95.38 131 PRO A N 1
ATOM 925 C CA . PRO A 1 131 ? -17.108 5.758 16.271 1.00 95.38 131 PRO A CA 1
ATOM 926 C C . PRO A 1 131 ? -18.057 4.964 17.176 1.00 95.38 131 PRO A C 1
ATOM 928 O O . PRO A 1 131 ? -18.602 5.501 18.141 1.00 95.38 131 PRO A O 1
ATOM 931 N N . ASP A 1 132 ? -18.170 3.670 16.905 1.00 95.00 132 ASP A N 1
ATOM 932 C CA . ASP A 1 132 ? -18.954 2.712 17.687 1.00 95.00 132 ASP A CA 1
ATOM 933 C C . ASP A 1 132 ? -18.257 2.339 18.998 1.00 95.00 132 ASP A C 1
ATOM 935 O O . ASP A 1 132 ? -18.898 1.986 19.989 1.00 95.00 132 ASP A O 1
ATOM 939 N N . ALA A 1 133 ? -16.929 2.458 19.025 1.00 96.06 133 ALA A N 1
ATOM 940 C CA . ALA A 1 133 ? -16.139 2.369 20.240 1.00 96.06 133 ALA A CA 1
ATOM 941 C C . ALA A 1 133 ? -14.928 3.306 20.189 1.00 96.06 133 ALA A C 1
ATOM 943 O O . ALA A 1 133 ? -14.246 3.443 19.169 1.00 96.06 133 ALA A O 1
ATOM 944 N N . THR A 1 134 ? -14.632 3.912 21.335 1.00 97.56 134 THR A N 1
ATOM 945 C CA . THR A 1 134 ? -13.444 4.740 21.555 1.00 97.56 134 THR A CA 1
ATOM 946 C C . THR A 1 134 ? -12.578 4.124 22.639 1.00 97.56 134 THR A C 1
ATOM 948 O O . THR A 1 134 ? -13.104 3.733 23.680 1.00 97.56 134 THR A O 1
ATOM 951 N N . GLU A 1 135 ? -11.266 4.079 22.420 1.00 97.50 135 GLU A N 1
ATOM 952 C CA . GLU A 1 135 ? -10.282 3.584 23.393 1.00 97.50 135 GLU A CA 1
ATOM 953 C C . GLU A 1 135 ? -10.574 2.151 23.881 1.00 97.50 135 GLU A C 1
ATOM 955 O O . GLU A 1 135 ? -10.316 1.801 25.037 1.00 97.50 135 GLU A O 1
ATOM 960 N N . LEU A 1 136 ? -11.137 1.304 23.008 1.00 97.12 136 LEU A N 1
ATOM 961 C CA . LEU A 1 136 ? -11.471 -0.082 23.343 1.00 97.12 136 LEU A CA 1
ATOM 962 C C . LEU A 1 136 ? -10.223 -0.814 23.859 1.00 97.12 136 LEU A C 1
ATOM 964 O O . LEU A 1 136 ? -9.146 -0.723 23.266 1.00 97.12 136 LEU A O 1
ATOM 968 N N . GLY A 1 137 ? -10.368 -1.509 24.990 1.00 96.25 137 GLY A N 1
ATOM 969 C CA . GLY A 1 137 ? -9.265 -2.232 25.629 1.00 96.25 137 GLY A CA 1
ATOM 970 C C . GLY A 1 137 ? -8.130 -1.342 26.141 1.00 96.25 137 GLY A C 1
ATOM 971 O O . GLY A 1 137 ? -7.046 -1.846 26.413 1.00 96.25 137 GLY A O 1
ATOM 972 N N . ALA A 1 138 ? -8.337 -0.021 26.235 1.00 96.56 138 ALA A N 1
ATOM 973 C CA . ALA A 1 138 ? -7.275 0.952 26.504 1.00 96.56 138 ALA A CA 1
ATOM 974 C C . ALA A 1 138 ? -6.067 0.807 25.550 1.00 96.56 138 ALA A C 1
ATOM 976 O O . ALA A 1 138 ? -4.930 1.089 25.926 1.00 96.56 138 ALA A O 1
ATOM 977 N N . GLY A 1 139 ? -6.326 0.352 24.320 1.00 96.50 139 GLY A N 1
ATOM 978 C CA . GLY A 1 139 ? -5.316 0.094 23.296 1.00 96.50 139 GLY A CA 1
ATOM 979 C C . GLY A 1 139 ? -4.908 -1.374 23.166 1.00 96.50 139 GLY A C 1
ATOM 980 O O . GLY A 1 139 ? -4.447 -1.743 22.096 1.00 96.50 139 GLY A O 1
ATOM 981 N N . ASP A 1 140 ? -5.115 -2.238 24.162 1.00 97.88 140 ASP A N 1
ATOM 982 C CA . ASP A 1 140 ? -4.845 -3.678 24.024 1.00 97.88 140 ASP A CA 1
ATOM 983 C C . ASP A 1 140 ? -6.124 -4.441 23.664 1.00 97.88 140 ASP A C 1
ATOM 985 O O . ASP A 1 140 ? -7.033 -4.588 24.483 1.00 97.88 140 ASP A O 1
ATOM 989 N N . ILE A 1 141 ? -6.193 -4.928 22.424 1.00 98.00 141 ILE A N 1
ATOM 990 C CA . ILE A 1 141 ? -7.336 -5.699 21.907 1.00 98.00 141 ILE A CA 1
ATOM 991 C C . ILE A 1 141 ? -7.019 -7.189 21.736 1.00 98.00 141 ILE A C 1
ATOM 993 O O . ILE A 1 141 ? -7.740 -7.920 21.051 1.00 98.00 141 ILE A O 1
ATOM 997 N N . SER A 1 142 ? -5.942 -7.657 22.366 1.00 98.44 142 SER A N 1
ATOM 998 C CA . SER A 1 142 ? -5.526 -9.058 22.353 1.00 98.44 142 SER A CA 1
ATOM 999 C C . SER A 1 142 ? -6.652 -9.992 22.820 1.00 98.44 142 SER A C 1
ATOM 1001 O O . SER A 1 142 ? -7.202 -9.847 23.910 1.00 98.44 142 SER A O 1
ATOM 1003 N N . GLY A 1 143 ? -6.994 -10.978 21.992 1.00 98.00 143 GLY A N 1
ATOM 1004 C CA . GLY A 1 143 ? -8.009 -11.999 22.263 1.00 98.00 143 GLY A CA 1
ATOM 1005 C C . GLY A 1 143 ? -9.455 -11.521 22.103 1.00 98.00 143 GLY A C 1
ATOM 1006 O O . GLY A 1 143 ? -10.380 -12.303 22.324 1.00 98.00 143 GLY A O 1
ATOM 1007 N N . MET A 1 144 ? -9.679 -10.261 21.719 1.00 98.19 144 MET A N 1
ATOM 1008 C CA . MET A 1 144 ? -11.027 -9.727 21.547 1.00 98.19 144 MET A CA 1
ATOM 1009 C C . MET A 1 144 ? -11.685 -10.222 20.255 1.00 98.19 144 MET A C 1
ATOM 1011 O O . MET A 1 144 ? -11.024 -10.555 19.271 1.00 98.19 144 MET A O 1
ATOM 1015 N N . THR A 1 145 ? -13.018 -10.233 20.258 1.00 97.81 145 THR A N 1
ATOM 1016 C CA . THR A 1 145 ? -13.835 -10.373 19.049 1.00 97.81 145 THR A CA 1
ATOM 1017 C C . THR A 1 145 ? -14.508 -9.038 18.758 1.00 97.81 145 THR A C 1
ATOM 1019 O O . THR A 1 145 ? -15.296 -8.560 19.572 1.00 97.81 145 THR A O 1
ATOM 1022 N N . LEU A 1 146 ? -14.182 -8.428 17.623 1.00 96.44 146 LEU A N 1
ATOM 1023 C CA . LEU A 1 146 ? -14.702 -7.134 17.190 1.00 96.44 146 LEU A CA 1
ATOM 1024 C C . LEU A 1 146 ? -15.849 -7.357 16.203 1.00 96.44 146 LEU A C 1
ATOM 1026 O O . LEU A 1 146 ? -15.709 -8.109 15.238 1.00 96.44 146 LEU A O 1
ATOM 1030 N N . ALA A 1 147 ? -16.980 -6.704 16.462 1.00 95.00 147 ALA A N 1
ATOM 1031 C CA . ALA A 1 147 ? -18.108 -6.640 15.540 1.00 95.00 147 ALA A CA 1
ATOM 1032 C C . ALA A 1 147 ? -17.819 -5.626 14.411 1.00 95.00 147 ALA A C 1
ATOM 1034 O O . ALA A 1 147 ? -16.862 -4.856 14.516 1.00 95.00 147 ALA A O 1
ATOM 1035 N N . PRO A 1 148 ? -18.620 -5.581 13.332 1.00 94.81 148 PRO A N 1
ATOM 1036 C CA . PRO A 1 148 ? -18.490 -4.532 12.328 1.00 94.81 148 PRO A CA 1
ATOM 1037 C C . PRO A 1 148 ? -18.719 -3.157 12.962 1.00 94.81 148 PRO A C 1
ATOM 1039 O O . PRO A 1 148 ? -19.660 -2.989 13.739 1.00 94.81 148 PRO A O 1
ATOM 1042 N N . GLY A 1 149 ? -17.877 -2.183 12.619 1.00 93.56 149 GLY A N 1
ATOM 1043 C CA . GLY A 1 149 ? -18.006 -0.823 13.128 1.00 93.56 149 GLY A CA 1
ATOM 1044 C C . GLY A 1 149 ? -16.767 0.043 12.918 1.00 93.56 149 GLY A C 1
ATOM 1045 O O . GLY A 1 149 ? -15.733 -0.410 12.419 1.00 93.56 149 GLY A O 1
ATOM 1046 N N . LEU A 1 150 ? -16.884 1.305 13.313 1.00 95.94 150 LEU A N 1
ATOM 1047 C CA . LEU A 1 150 ? -15.815 2.291 13.350 1.00 95.94 150 LEU A CA 1
ATOM 10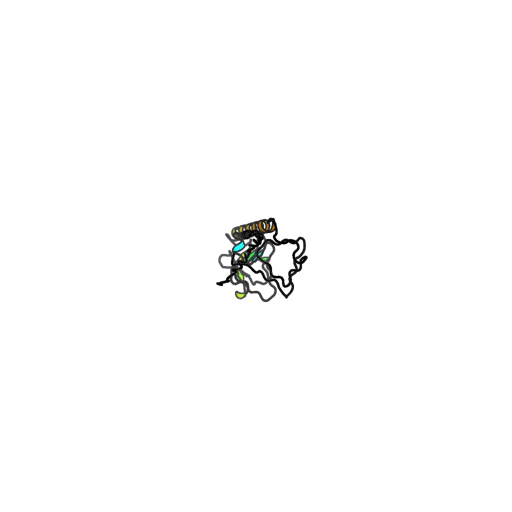48 C C . LEU A 1 150 ? -15.191 2.335 14.749 1.00 95.94 150 LEU A C 1
ATOM 1050 O O . LEU A 1 150 ? -15.834 2.728 15.720 1.00 95.94 150 LEU A O 1
ATOM 1054 N N . TYR A 1 151 ? -13.908 1.997 14.843 1.00 96.75 151 TYR A N 1
ATOM 1055 C CA . TYR A 1 151 ? -13.163 2.008 16.100 1.00 96.75 151 TYR A CA 1
ATOM 1056 C C . TYR A 1 151 ? -12.110 3.114 16.102 1.00 96.75 151 TYR A C 1
ATOM 1058 O O . TYR A 1 151 ? -11.391 3.299 15.118 1.00 96.75 151 TYR A O 1
ATOM 1066 N N . LYS A 1 152 ? -12.006 3.849 17.213 1.00 97.88 152 LYS A N 1
ATOM 1067 C CA . LYS A 1 152 ? -11.080 4.979 17.346 1.00 97.88 152 LYS A CA 1
ATOM 1068 C C . LYS A 1 152 ? -10.209 4.858 18.592 1.00 97.88 152 LYS A C 1
ATOM 1070 O O . LYS A 1 152 ? -10.720 4.663 19.690 1.00 97.88 152 LYS A O 1
ATOM 1075 N N . TRP A 1 153 ? -8.914 5.089 18.412 1.00 98.25 153 TRP A N 1
ATOM 1076 C CA . TRP A 1 153 ? -7.944 5.256 19.492 1.00 98.25 153 TRP A CA 1
ATOM 1077 C C . TRP A 1 153 ? -7.161 6.552 19.302 1.00 98.25 153 TRP A C 1
ATOM 1079 O O . TRP A 1 153 ? -6.888 6.967 18.170 1.00 98.25 153 TRP A O 1
ATOM 1089 N N . GLY A 1 154 ? -6.811 7.196 20.410 1.00 97.12 154 GLY A N 1
ATOM 1090 C CA . GLY A 1 154 ? -5.833 8.282 20.473 1.00 97.12 154 GLY A CA 1
ATOM 1091 C C . GLY A 1 154 ? -4.408 7.797 20.758 1.00 97.12 154 GLY A C 1
ATOM 1092 O O . GLY A 1 154 ? -3.469 8.588 20.691 1.00 97.12 154 GLY A O 1
ATOM 1093 N N . THR A 1 155 ? -4.243 6.514 21.083 1.00 94.75 155 THR A N 1
ATOM 1094 C CA . THR A 1 155 ? -2.973 5.869 21.437 1.00 94.75 155 THR A CA 1
ATOM 1095 C C . THR A 1 155 ? -2.657 4.702 20.496 1.00 94.75 155 THR A C 1
ATOM 1097 O O . THR A 1 155 ? -3.417 4.389 19.578 1.00 94.75 155 THR A O 1
ATOM 1100 N N . GLY A 1 156 ? -1.494 4.072 20.690 1.00 96.81 156 GLY A N 1
ATOM 1101 C CA . GLY A 1 156 ? -1.130 2.866 19.952 1.00 96.81 156 GLY A CA 1
ATOM 1102 C C . GLY A 1 156 ? -2.059 1.695 20.277 1.00 96.81 156 GLY A C 1
ATOM 1103 O O . GLY A 1 156 ? -2.451 1.508 21.427 1.00 96.81 156 GLY A O 1
ATOM 1104 N N . VAL A 1 157 ? -2.362 0.893 19.256 1.00 98.19 157 VAL A N 1
ATOM 1105 C CA . VAL A 1 157 ? -3.134 -0.346 19.391 1.00 98.19 157 VAL A CA 1
ATOM 1106 C C . VAL A 1 157 ? -2.173 -1.531 19.455 1.00 98.19 157 VAL A C 1
ATOM 1108 O O . VAL A 1 157 ? -1.313 -1.692 18.588 1.00 98.19 157 VAL A O 1
ATOM 1111 N N . LEU A 1 158 ? -2.315 -2.356 20.487 1.00 97.88 158 LEU A N 1
ATOM 1112 C CA . LEU A 1 158 ? -1.541 -3.560 20.743 1.00 97.88 158 LEU A CA 1
ATOM 1113 C C . LEU A 1 158 ? -2.372 -4.803 20.410 1.00 97.88 158 LEU A C 1
ATOM 1115 O O . LEU A 1 158 ? -3.509 -4.960 20.855 1.00 97.88 158 LEU A O 1
ATOM 1119 N N . ILE A 1 159 ? -1.757 -5.707 19.648 1.00 97.94 159 ILE A N 1
ATOM 1120 C CA . ILE A 1 159 ? -2.244 -7.062 19.396 1.00 97.94 159 ILE A CA 1
ATOM 1121 C C . ILE A 1 159 ? -1.071 -8.005 19.657 1.00 97.94 159 ILE A C 1
ATOM 1123 O O . ILE A 1 159 ? -0.025 -7.902 19.015 1.00 97.94 159 ILE A O 1
ATOM 1127 N N . THR A 1 160 ? -1.227 -8.913 20.615 1.00 97.19 160 THR A N 1
ATOM 1128 C CA . THR A 1 160 ? -0.223 -9.940 20.929 1.00 97.19 160 THR A CA 1
ATOM 1129 C C . THR A 1 160 ? -0.471 -11.227 20.129 1.00 97.19 160 THR A C 1
ATOM 1131 O O . THR A 1 160 ? -1.350 -11.291 19.269 1.00 97.19 160 THR A O 1
ATOM 1134 N N . SER A 1 161 ? 0.295 -12.289 20.398 1.00 95.25 161 SER A N 1
ATOM 1135 C CA . SER A 1 161 ? 0.203 -13.566 19.671 1.00 95.25 161 SER A CA 1
ATOM 1136 C C . SER A 1 161 ? -1.135 -14.299 19.818 1.00 95.25 161 SER A C 1
ATOM 1138 O O . SER A 1 161 ? -1.391 -15.226 19.054 1.00 95.25 161 SER A O 1
ATOM 1140 N N . VAL A 1 162 ? -2.001 -13.893 20.754 1.00 96.44 162 VAL A N 1
ATOM 1141 C CA . VAL A 1 162 ? -3.374 -14.422 20.841 1.00 96.44 162 VAL A CA 1
ATOM 1142 C C . VAL A 1 162 ? -4.286 -13.890 19.727 1.00 96.44 162 VAL A C 1
ATOM 1144 O O . VAL A 1 162 ? -5.363 -14.437 19.511 1.00 96.44 162 VAL A O 1
ATOM 1147 N N . GLY A 1 163 ? -3.852 -12.852 19.005 1.00 96.94 163 GLY A N 1
ATOM 1148 C CA . GLY A 1 163 ? -4.568 -12.285 17.868 1.00 96.94 163 GLY A CA 1
ATOM 1149 C C . GLY A 1 163 ? -5.820 -11.500 18.253 1.00 96.94 163 GLY A C 1
ATOM 1150 O O . GLY A 1 163 ? -6.016 -11.112 19.402 1.00 96.94 163 GLY A O 1
ATOM 1151 N N . VAL A 1 164 ? -6.660 -11.251 17.254 1.00 97.94 164 VAL A N 1
ATOM 1152 C CA . VAL A 1 164 ? -7.967 -10.599 17.362 1.00 97.94 164 VAL A CA 1
ATOM 1153 C C . VAL A 1 164 ? -8.892 -11.257 16.340 1.00 97.94 164 VAL A C 1
ATOM 1155 O O . VAL A 1 164 ? -8.446 -11.640 15.259 1.00 97.94 164 VAL A O 1
ATOM 1158 N N . THR A 1 165 ? -10.169 -11.421 16.671 1.00 98.06 165 THR A N 1
ATOM 1159 C CA . THR A 1 165 ? -11.173 -11.959 15.742 1.00 98.06 165 THR A CA 1
ATOM 1160 C C . THR A 1 165 ? -12.047 -10.823 15.228 1.00 98.06 165 THR A C 1
ATOM 1162 O O . THR A 1 165 ? -12.630 -10.097 16.024 1.00 98.06 165 THR A O 1
ATOM 1165 N N . LEU A 1 166 ? -12.179 -10.677 13.910 1.00 96.62 166 LEU A N 1
ATOM 1166 C CA . LEU A 1 166 ? -13.200 -9.819 13.304 1.00 96.62 166 LEU A CA 1
ATOM 1167 C C . LEU A 1 166 ? -14.418 -10.693 12.983 1.00 96.62 166 LEU A C 1
ATOM 1169 O O . LEU A 1 166 ? -14.290 -11.669 12.246 1.00 96.62 166 LEU A O 1
ATOM 1173 N N . SER A 1 167 ? -15.576 -10.388 13.565 1.00 95.50 167 SER A N 1
ATOM 1174 C CA . SER A 1 167 ? -16.793 -11.199 13.447 1.00 95.50 167 SER A CA 1
ATOM 1175 C C . SER A 1 167 ? -17.926 -10.368 12.864 1.00 95.50 167 SER A C 1
ATOM 1177 O O . SER A 1 167 ? -18.518 -9.541 13.552 1.00 95.50 167 SER A O 1
ATOM 1179 N N . GLY A 1 168 ? -18.220 -10.592 11.586 1.00 91.44 168 GLY A N 1
ATOM 1180 C CA . GLY A 1 168 ? -19.226 -9.862 10.825 1.00 91.44 168 GLY A CA 1
ATOM 1181 C C . GLY A 1 168 ? -19.828 -10.706 9.705 1.00 91.44 168 GLY A C 1
ATOM 1182 O O . GLY A 1 168 ? -19.423 -11.846 9.476 1.00 91.44 168 GLY A O 1
ATOM 1183 N N . GLY A 1 169 ? -20.818 -10.139 9.015 1.00 90.62 169 GLY A N 1
ATOM 1184 C CA . GLY A 1 169 ? -21.319 -10.699 7.761 1.00 90.62 169 GLY A CA 1
ATOM 1185 C C . GLY A 1 169 ? -20.326 -10.495 6.611 1.00 90.62 169 GLY A C 1
ATOM 1186 O O . GLY A 1 169 ? -19.253 -9.935 6.791 1.00 90.62 169 GLY A O 1
ATOM 1187 N N . ALA A 1 170 ? -20.700 -10.925 5.406 1.00 90.31 170 ALA A N 1
ATOM 1188 C CA . ALA A 1 170 ? -19.843 -10.812 4.223 1.00 90.31 170 ALA A CA 1
ATOM 1189 C C . ALA A 1 170 ? -19.679 -9.376 3.667 1.00 90.31 170 ALA A C 1
ATOM 1191 O O . ALA A 1 170 ? -18.966 -9.220 2.680 1.00 90.31 170 ALA A O 1
ATOM 1192 N N . ASN A 1 171 ? -20.341 -8.365 4.255 1.00 67.94 171 ASN A N 1
ATOM 1193 C CA . ASN A 1 171 ? -20.427 -6.992 3.736 1.00 67.94 171 ASN A CA 1
ATOM 1194 C C . ASN A 1 171 ? -20.197 -5.956 4.834 1.00 67.94 171 ASN A C 1
ATOM 1196 O O . ASN A 1 171 ? -20.984 -5.985 5.811 1.00 67.94 171 ASN A O 1
#